Protein AF-A0A9E5FYV6-F1 (afdb_monomer_lite)

Radius of gyration: 15.7 Å; chains: 1; bounding box: 38×39×44 Å

Structure (mmCIF, N/CA/C/O backbone):
data_AF-A0A9E5FYV6-F1
#
_entry.id   AF-A0A9E5FYV6-F1
#
loop_
_atom_site.group_PDB
_atom_site.id
_atom_site.type_symbol
_atom_site.label_atom_id
_atom_site.label_alt_id
_atom_site.label_comp_id
_atom_site.label_asym_id
_atom_site.label_entity_id
_atom_site.label_seq_id
_atom_site.pdbx_PDB_ins_code
_atom_site.Cartn_x
_atom_site.Cartn_y
_atom_site.Cartn_z
_atom_site.occupancy
_atom_site.B_iso_or_equiv
_atom_site.auth_seq_id
_atom_site.auth_comp_id
_atom_site.auth_asym_id
_atom_site.auth_atom_id
_atom_site.pdbx_PDB_model_num
ATOM 1 N N . MET A 1 1 ? -5.095 23.276 -3.520 1.00 47.88 1 MET A N 1
ATOM 2 C CA . MET A 1 1 ? -5.933 22.159 -4.005 1.00 47.88 1 MET A CA 1
ATOM 3 C C . MET A 1 1 ? -6.118 21.199 -2.847 1.00 47.88 1 MET A C 1
ATOM 5 O O . MET A 1 1 ? -5.153 20.943 -2.143 1.00 47.88 1 MET A O 1
ATOM 9 N N . THR A 1 2 ? -7.343 20.761 -2.579 1.00 58.88 2 THR A N 1
ATOM 10 C CA . THR A 1 2 ? -7.625 19.730 -1.572 1.00 58.88 2 THR A CA 1
ATOM 11 C C . THR A 1 2 ? -7.096 18.390 -2.077 1.00 58.88 2 THR A C 1
ATOM 13 O O . THR A 1 2 ? -7.466 17.973 -3.170 1.00 58.88 2 THR A O 1
ATOM 16 N N . PHE A 1 3 ? -6.209 17.755 -1.311 1.00 75.81 3 PHE A N 1
ATOM 17 C CA . PHE A 1 3 ? -5.692 16.415 -1.588 1.00 75.81 3 PHE A CA 1
ATOM 18 C C . PHE A 1 3 ? -6.828 15.399 -1.409 1.00 75.81 3 PHE A C 1
ATOM 20 O O . PHE A 1 3 ? -7.249 15.143 -0.282 1.00 75.81 3 PHE A O 1
ATOM 27 N N . ASP A 1 4 ? -7.356 14.868 -2.513 1.00 83.44 4 ASP A N 1
ATOM 28 C CA . ASP A 1 4 ? -8.235 13.696 -2.500 1.00 83.44 4 ASP A CA 1
ATOM 29 C C . ASP A 1 4 ? -7.421 12.477 -2.960 1.00 83.44 4 ASP A C 1
ATOM 31 O O . ASP A 1 4 ? -7.148 12.349 -4.158 1.00 83.44 4 ASP A O 1
ATOM 35 N N . PRO A 1 5 ? -7.025 11.577 -2.038 1.00 79.12 5 PRO A N 1
ATOM 36 C CA . PRO A 1 5 ? -6.204 10.425 -2.376 1.00 79.12 5 PRO A CA 1
ATOM 37 C C . PRO A 1 5 ? -6.858 9.505 -3.413 1.00 79.12 5 PRO A C 1
ATOM 39 O O . PRO A 1 5 ? -6.147 8.837 -4.162 1.00 79.12 5 PRO A O 1
ATOM 42 N N . GLN A 1 6 ? -8.191 9.474 -3.505 1.00 84.81 6 GLN A N 1
ATOM 43 C CA . GLN A 1 6 ? -8.913 8.569 -4.405 1.00 84.81 6 GLN A CA 1
ATOM 44 C C . GLN A 1 6 ? -8.847 8.991 -5.877 1.00 84.81 6 GLN A C 1
ATOM 46 O O . GLN A 1 6 ? -9.059 8.162 -6.760 1.00 84.81 6 GLN A O 1
ATOM 51 N N . THR A 1 7 ? -8.528 10.256 -6.158 1.00 84.75 7 THR A N 1
ATOM 52 C CA . THR A 1 7 ? -8.487 10.802 -7.525 1.00 84.75 7 THR A CA 1
ATOM 53 C C . THR A 1 7 ? -7.068 11.063 -8.029 1.00 84.75 7 THR A C 1
ATOM 55 O O . THR A 1 7 ? -6.895 11.670 -9.083 1.00 84.75 7 THR A O 1
ATOM 58 N N . ILE A 1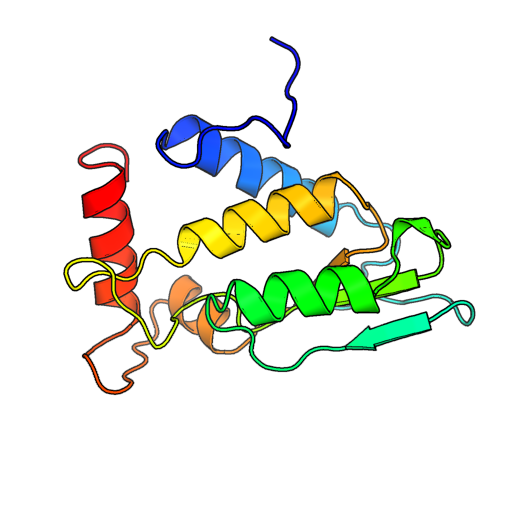 8 ? -6.048 10.645 -7.275 1.00 85.00 8 ILE A N 1
ATOM 59 C CA . ILE A 1 8 ? -4.641 10.883 -7.610 1.00 85.00 8 ILE A CA 1
ATOM 60 C C . ILE A 1 8 ? -4.245 10.119 -8.874 1.00 85.00 8 ILE A C 1
ATOM 62 O O . ILE A 1 8 ? -4.532 8.929 -9.026 1.00 85.00 8 ILE A O 1
ATOM 66 N N . SER A 1 9 ? -3.554 10.817 -9.777 1.00 89.19 9 SER A N 1
ATOM 67 C CA . SER A 1 9 ? -2.970 10.211 -10.969 1.00 89.19 9 SER A CA 1
ATOM 68 C C . SER A 1 9 ? -1.820 9.285 -10.582 1.00 89.19 9 SER A C 1
ATOM 70 O O . SER A 1 9 ? -0.868 9.705 -9.934 1.00 89.19 9 SER A O 1
ATOM 72 N N . MET A 1 10 ? -1.876 8.034 -11.041 1.00 93.56 10 MET A N 1
ATOM 73 C CA . MET A 1 10 ? -0.765 7.076 -10.920 1.00 93.56 10 MET A CA 1
ATOM 74 C C . MET A 1 10 ? 0.232 7.168 -12.092 1.00 93.56 10 MET A C 1
ATOM 76 O O . MET A 1 10 ? 1.038 6.258 -12.282 1.00 93.56 10 MET A O 1
ATOM 80 N N . GLN A 1 11 ? 0.116 8.209 -12.921 1.00 92.12 11 GLN A N 1
ATOM 81 C CA . GLN A 1 11 ? 0.983 8.484 -14.078 1.00 92.12 11 GLN A CA 1
ATOM 82 C C . GLN A 1 11 ? 1.850 9.734 -13.877 1.00 92.12 11 GLN A C 1
ATOM 84 O O . GLN A 1 11 ? 2.598 10.101 -14.768 1.00 92.12 11 GLN A O 1
ATOM 89 N N . ASP A 1 12 ? 1.715 10.413 -12.738 1.00 95.00 12 ASP A N 1
ATOM 90 C CA . ASP A 1 12 ? 2.484 11.609 -12.400 1.00 95.00 12 ASP A CA 1
ATOM 91 C C . ASP A 1 12 ? 3.350 11.302 -11.174 1.00 95.00 12 ASP A C 1
ATOM 93 O O . ASP A 1 12 ? 2.821 10.899 -10.135 1.00 95.00 12 ASP A O 1
ATOM 97 N N . ALA A 1 13 ? 4.669 11.452 -11.301 1.00 96.44 13 ALA A N 1
ATOM 98 C CA . ALA A 1 13 ? 5.624 11.033 -10.275 1.00 96.44 13 ALA A CA 1
ATOM 99 C C . ALA A 1 13 ? 5.413 11.778 -8.947 1.00 96.44 13 ALA A C 1
ATOM 101 O O . ALA A 1 13 ? 5.376 11.167 -7.878 1.00 96.44 13 ALA A O 1
ATOM 102 N N . VAL A 1 14 ? 5.166 13.091 -9.011 1.00 95.81 14 VAL A N 1
ATOM 103 C CA . VAL A 1 14 ? 4.907 13.930 -7.829 1.00 95.81 14 VAL A CA 1
ATOM 104 C C . VAL A 1 14 ? 3.633 13.484 -7.113 1.00 95.81 14 VAL A C 1
ATOM 106 O O . VAL A 1 14 ? 3.622 13.330 -5.889 1.00 95.81 14 VAL A O 1
ATOM 109 N N . SER A 1 15 ? 2.563 13.237 -7.865 1.00 95.44 15 SER A N 1
ATOM 110 C CA . SER A 1 15 ? 1.292 12.718 -7.357 1.00 95.44 15 SER A CA 1
ATOM 111 C C . SER A 1 15 ? 1.457 11.363 -6.669 1.00 95.44 15 SER A C 1
ATOM 113 O O . SER A 1 15 ? 0.925 11.157 -5.575 1.00 95.44 15 SER A O 1
ATOM 115 N N . VAL A 1 16 ? 2.214 10.450 -7.283 1.00 97.06 16 VAL A N 1
ATOM 116 C CA . VAL A 1 16 ? 2.506 9.119 -6.735 1.00 97.06 16 VAL A CA 1
ATOM 117 C C . VAL A 1 16 ? 3.308 9.226 -5.444 1.00 97.06 16 VAL A C 1
ATOM 119 O O . VAL A 1 16 ? 2.884 8.668 -4.433 1.00 97.06 16 VAL A O 1
ATOM 122 N N . SER A 1 17 ? 4.407 9.979 -5.452 1.00 97.12 17 SER A N 1
ATOM 123 C CA . SER A 1 17 ? 5.254 10.183 -4.275 1.00 97.12 17 SER A CA 1
ATOM 124 C C . SER A 1 17 ? 4.457 10.788 -3.114 1.00 97.12 17 SER A C 1
ATOM 126 O O . SER A 1 17 ? 4.399 10.211 -2.030 1.00 97.12 17 SER A O 1
ATOM 128 N N . THR A 1 18 ? 3.685 11.849 -3.380 1.00 96.62 18 THR A N 1
ATOM 129 C CA . THR A 1 18 ? 2.836 12.505 -2.370 1.00 96.62 18 THR A CA 1
ATOM 130 C C . THR A 1 18 ? 1.814 11.540 -1.754 1.00 96.62 18 THR A C 1
ATOM 132 O O . THR A 1 18 ? 1.556 11.576 -0.550 1.00 96.62 18 THR A O 1
ATOM 135 N N . LEU A 1 19 ? 1.205 10.668 -2.565 1.00 97.75 19 LEU A N 1
ATOM 136 C CA . LEU A 1 19 ? 0.257 9.660 -2.086 1.00 97.75 19 LEU A CA 1
ATOM 137 C C . LEU A 1 19 ? 0.929 8.621 -1.179 1.00 97.75 19 LEU A C 1
ATOM 139 O O . LEU A 1 19 ? 0.365 8.258 -0.142 1.00 97.75 19 LEU A O 1
ATOM 143 N N . LEU A 1 20 ? 2.098 8.125 -1.584 1.00 97.44 20 LEU A N 1
ATOM 144 C CA . LEU A 1 20 ? 2.844 7.122 -0.829 1.00 97.44 20 LEU A CA 1
ATOM 145 C C . LEU A 1 20 ? 3.354 7.698 0.497 1.00 97.44 20 LEU A C 1
ATOM 147 O O . LEU A 1 20 ? 3.176 7.048 1.528 1.00 97.44 20 LEU A O 1
ATOM 151 N N . ASP A 1 21 ? 3.872 8.928 0.492 1.00 97.88 21 ASP A N 1
ATOM 152 C CA . ASP A 1 21 ? 4.305 9.641 1.698 1.00 97.88 21 ASP A CA 1
ATOM 153 C C . ASP A 1 21 ? 3.147 9.826 2.681 1.00 97.88 21 ASP A C 1
ATOM 155 O O . ASP A 1 21 ? 3.251 9.437 3.845 1.00 97.88 21 ASP A O 1
ATOM 159 N N . ALA A 1 22 ? 1.995 10.314 2.213 1.00 97.62 22 ALA A N 1
ATOM 160 C CA . ALA A 1 22 ? 0.823 10.504 3.065 1.00 97.62 22 ALA A CA 1
ATOM 161 C C . ALA A 1 22 ? 0.352 9.190 3.718 1.00 97.62 22 ALA A C 1
ATOM 163 O O . ALA A 1 22 ? -0.035 9.162 4.893 1.00 97.62 22 ALA A O 1
ATOM 164 N N . ALA A 1 23 ? 0.379 8.079 2.976 1.00 97.69 23 ALA A N 1
ATOM 165 C CA . ALA A 1 23 ? 0.037 6.771 3.523 1.00 97.69 23 ALA A CA 1
ATOM 166 C C . ALA A 1 23 ? 1.095 6.269 4.517 1.00 97.69 23 ALA A C 1
ATOM 168 O O . ALA A 1 23 ? 0.730 5.762 5.581 1.00 97.69 23 ALA A O 1
ATOM 169 N N . ALA A 1 24 ? 2.384 6.442 4.218 1.00 96.81 24 ALA A N 1
ATOM 170 C CA . ALA A 1 24 ? 3.477 6.065 5.108 1.00 96.81 24 ALA A CA 1
ATOM 171 C C . ALA A 1 24 ? 3.417 6.842 6.431 1.00 96.81 24 ALA A C 1
ATOM 173 O O . ALA A 1 24 ? 3.439 6.232 7.502 1.00 96.81 24 ALA A O 1
ATOM 174 N N . GLU A 1 25 ? 3.248 8.164 6.373 1.00 97.31 25 GLU A N 1
ATOM 175 C CA . GLU A 1 25 ? 3.038 9.021 7.543 1.00 97.31 25 GLU A CA 1
ATOM 176 C C . GLU A 1 25 ? 1.850 8.538 8.377 1.00 97.31 25 GLU A C 1
ATOM 178 O O . GLU A 1 25 ? 1.951 8.415 9.601 1.00 97.31 25 GLU A O 1
ATOM 183 N N . ARG A 1 26 ? 0.735 8.185 7.723 1.00 96.31 26 ARG A N 1
ATOM 184 C CA . ARG A 1 26 ? -0.448 7.676 8.418 1.00 96.31 26 ARG A CA 1
ATOM 185 C C . ARG A 1 26 ? -0.179 6.364 9.151 1.00 96.31 26 ARG A C 1
ATOM 187 O O . ARG A 1 26 ? -0.603 6.229 10.297 1.00 96.31 26 ARG A O 1
ATOM 194 N N . MET A 1 27 ? 0.510 5.416 8.520 1.00 95.88 27 MET A N 1
ATOM 195 C CA . MET A 1 27 ? 0.866 4.140 9.154 1.00 95.88 27 MET A CA 1
ATOM 196 C C . MET A 1 27 ? 1.848 4.337 10.313 1.00 95.88 27 MET A C 1
ATOM 198 O O . MET A 1 27 ? 1.743 3.668 11.340 1.00 95.88 27 MET A O 1
ATOM 202 N N . LEU A 1 28 ? 2.803 5.261 10.171 1.00 95.69 28 LEU A N 1
ATOM 203 C CA . LEU A 1 28 ? 3.777 5.577 11.217 1.00 95.69 28 LEU A CA 1
ATOM 204 C C . LEU A 1 28 ? 3.125 6.239 12.434 1.00 95.69 28 LEU A C 1
ATOM 206 O O . LEU A 1 28 ? 3.534 5.952 13.561 1.00 95.69 28 LEU A O 1
ATOM 210 N N . ALA A 1 29 ? 2.117 7.082 12.205 1.00 96.31 29 ALA A N 1
ATOM 211 C CA . ALA A 1 29 ? 1.353 7.777 13.236 1.00 96.31 29 ALA A CA 1
ATOM 212 C C . ALA A 1 29 ? 0.201 6.945 13.837 1.00 96.31 29 ALA A C 1
ATOM 214 O O . ALA A 1 29 ? -0.499 7.438 14.724 1.00 96.31 29 ALA A O 1
ATOM 215 N N . ASP A 1 30 ? -0.029 5.713 13.369 1.00 95.69 30 ASP A N 1
ATOM 216 C CA . ASP A 1 30 ? -1.126 4.877 13.859 1.00 95.69 30 ASP A CA 1
ATOM 217 C C . ASP A 1 30 ? -0.942 4.555 15.359 1.00 95.69 30 ASP A C 1
ATOM 219 O O . ASP A 1 30 ? 0.086 3.992 15.746 1.00 95.69 30 ASP A O 1
ATOM 223 N N . PRO A 1 31 ? -1.922 4.860 16.233 1.00 95.62 31 PRO A N 1
ATOM 224 C CA . PRO A 1 31 ? -1.815 4.591 17.669 1.00 95.62 31 PRO A CA 1
ATOM 225 C C . PRO A 1 31 ? -1.733 3.096 18.019 1.00 95.62 31 PRO A C 1
ATOM 227 O O . PRO A 1 31 ? -1.324 2.745 19.130 1.00 95.62 31 PRO A O 1
ATOM 230 N N . LEU A 1 32 ? -2.129 2.203 17.108 1.00 94.75 32 LEU A N 1
ATOM 231 C CA . LEU A 1 32 ? -1.986 0.757 17.263 1.00 94.75 32 LEU A CA 1
ATOM 232 C C . LEU A 1 32 ? -0.550 0.297 16.974 1.00 94.75 32 LEU A C 1
ATOM 234 O O . LEU A 1 32 ? -0.176 -0.807 17.377 1.00 94.75 32 LEU A O 1
ATOM 238 N N . ARG A 1 33 ? 0.279 1.123 16.326 1.00 96.00 33 ARG A N 1
ATOM 239 C CA . ARG A 1 33 ? 1.678 0.813 16.027 1.00 96.00 33 ARG A CA 1
ATOM 240 C C . ARG A 1 33 ? 2.578 1.062 17.239 1.00 96.00 33 ARG A C 1
ATOM 242 O O . ARG A 1 33 ? 2.553 2.118 17.865 1.00 96.00 33 ARG A O 1
ATOM 249 N N . LYS A 1 34 ? 3.445 0.095 17.542 1.00 96.31 34 LYS A N 1
ATOM 250 C CA . LYS A 1 34 ? 4.530 0.211 18.528 1.00 96.31 34 LYS A CA 1
ATOM 251 C C . LYS A 1 34 ? 5.800 -0.397 17.943 1.00 96.31 34 LYS A C 1
ATOM 253 O O . LYS A 1 34 ? 5.904 -1.616 17.814 1.00 96.31 34 LYS A O 1
ATOM 258 N N . GLY A 1 35 ? 6.762 0.453 17.580 1.00 94.12 35 GLY A N 1
ATOM 259 C CA . GLY A 1 35 ? 7.935 0.011 16.821 1.00 94.12 35 GLY A CA 1
ATOM 260 C C . GLY A 1 35 ? 7.507 -0.638 15.502 1.00 94.12 35 GLY A C 1
ATOM 261 O O . GLY A 1 35 ? 6.680 -0.079 14.790 1.00 94.12 35 GLY A O 1
ATOM 262 N N . SER A 1 36 ? 8.019 -1.829 15.200 1.00 92.25 36 SER A N 1
ATOM 263 C CA . SER A 1 36 ? 7.694 -2.575 13.972 1.00 92.25 36 SER A CA 1
ATOM 264 C C . SER A 1 36 ? 6.464 -3.488 14.089 1.00 92.25 36 SER A C 1
ATOM 266 O O . SER A 1 36 ? 6.282 -4.368 13.254 1.00 92.25 36 SER A O 1
ATOM 268 N N . SER A 1 37 ? 5.626 -3.301 15.113 1.00 95.00 37 SER A N 1
ATOM 269 C CA . SER A 1 37 ? 4.472 -4.165 15.388 1.00 95.00 37 SER A CA 1
ATOM 270 C C . SER A 1 37 ? 3.175 -3.366 15.502 1.00 95.00 37 SER A C 1
ATOM 272 O O . SER A 1 37 ? 3.173 -2.258 16.037 1.00 95.00 37 SER A O 1
ATOM 274 N N . VAL A 1 38 ? 2.056 -3.958 15.073 1.00 94.81 38 VAL A N 1
ATOM 275 C CA . VAL A 1 38 ? 0.700 -3.415 15.259 1.00 94.81 38 VAL A CA 1
ATOM 276 C C . VAL A 1 38 ? -0.047 -4.236 16.313 1.00 94.81 38 VAL A C 1
ATOM 278 O O . VAL A 1 38 ? -0.114 -5.461 16.234 1.00 94.81 38 VAL A O 1
ATOM 281 N N . PHE A 1 39 ? -0.617 -3.561 17.309 1.00 96.06 39 PHE A N 1
ATOM 282 C CA . PHE A 1 39 ? -1.334 -4.154 18.435 1.00 96.06 39 PHE A CA 1
ATOM 283 C C . PHE A 1 39 ? -2.837 -3.934 18.279 1.00 96.06 39 PHE A C 1
ATOM 285 O O . PHE A 1 39 ? -3.371 -2.900 18.673 1.00 96.06 39 PHE A O 1
ATOM 292 N N . LEU A 1 40 ? -3.522 -4.928 17.720 1.00 94.44 40 LEU A N 1
ATOM 293 C CA . LEU A 1 40 ? -4.962 -4.864 17.481 1.00 94.44 40 LEU A CA 1
ATOM 294 C C . LEU A 1 40 ? -5.775 -5.133 18.762 1.00 94.44 40 LEU A C 1
ATOM 296 O O . LEU A 1 40 ? -5.333 -5.888 19.638 1.00 94.44 40 LEU A O 1
ATOM 300 N N . PRO A 1 41 ? -6.967 -4.525 18.906 1.00 91.25 41 PRO A N 1
ATOM 301 C CA . PRO A 1 41 ? -7.817 -4.733 20.071 1.00 91.25 41 PRO A CA 1
ATOM 302 C C . PRO A 1 41 ? -8.409 -6.152 20.098 1.00 91.25 41 PRO A C 1
ATOM 304 O O . PRO A 1 41 ? -8.537 -6.826 19.082 1.00 91.25 41 PRO A O 1
ATOM 307 N N . ARG A 1 42 ? -8.850 -6.610 21.278 1.00 93.75 42 ARG A N 1
ATOM 308 C CA . ARG A 1 42 ? -9.476 -7.938 21.472 1.00 93.75 42 ARG A CA 1
ATOM 309 C C . ARG A 1 42 ? -10.938 -8.014 20.993 1.00 93.75 42 ARG A C 1
ATOM 311 O O . ARG A 1 42 ? -11.745 -8.719 21.594 1.00 93.75 42 ARG A O 1
ATOM 318 N N . ARG A 1 43 ? -11.301 -7.253 19.962 1.00 94.75 43 ARG A N 1
ATOM 319 C CA . ARG A 1 43 ? -12.651 -7.191 19.386 1.00 94.75 43 ARG A CA 1
ATOM 320 C C . ARG A 1 43 ? -12.568 -7.065 17.869 1.00 94.75 43 ARG A C 1
ATOM 322 O O . ARG A 1 43 ? -11.523 -6.706 17.342 1.00 94.75 43 ARG A O 1
ATOM 329 N N . GLY A 1 44 ? -13.686 -7.331 17.201 1.00 95.31 44 GLY A N 1
ATOM 330 C CA . GLY A 1 44 ? -13.774 -7.249 15.749 1.00 95.31 44 GLY A CA 1
ATOM 331 C C . GLY A 1 44 ? -13.192 -8.467 15.043 1.00 95.31 44 GLY A C 1
ATOM 332 O O . GLY A 1 44 ? -13.200 -9.576 15.582 1.00 95.31 44 GLY A O 1
ATOM 333 N N . ARG A 1 45 ? -12.733 -8.270 13.808 1.00 96.44 45 ARG A N 1
ATOM 334 C CA . ARG A 1 45 ? -12.198 -9.343 12.962 1.00 96.44 45 ARG A CA 1
ATOM 335 C C . ARG A 1 45 ? -10.934 -8.890 12.259 1.00 96.44 45 ARG A C 1
ATOM 337 O O . ARG A 1 45 ? -10.789 -7.719 11.929 1.00 96.44 45 ARG A O 1
ATOM 344 N N . ILE A 1 46 ? -10.081 -9.851 11.946 1.00 96.69 46 ILE A N 1
ATOM 345 C CA . ILE A 1 46 ? -8.870 -9.623 11.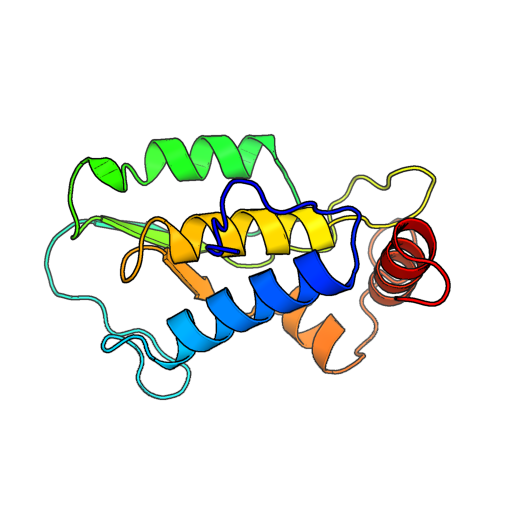168 1.00 96.69 46 ILE A CA 1
ATOM 346 C C . ILE A 1 46 ? -8.937 -10.534 9.948 1.00 96.69 46 ILE A C 1
ATOM 348 O O . ILE A 1 46 ? -9.149 -11.740 10.089 1.00 96.69 46 ILE A O 1
ATOM 352 N N . LEU A 1 47 ? -8.783 -9.958 8.760 1.00 97.75 47 LEU A N 1
ATOM 353 C CA . LEU A 1 47 ? -8.456 -10.703 7.553 1.00 97.75 47 LEU A CA 1
ATOM 354 C C . LEU A 1 47 ? -6.949 -10.592 7.325 1.00 97.75 47 LEU A C 1
ATOM 356 O O . LEU A 1 47 ? -6.448 -9.515 7.007 1.00 97.75 47 LEU A O 1
ATOM 360 N N . LEU A 1 48 ? -6.246 -11.708 7.506 1.00 94.94 48 LEU A N 1
ATOM 361 C CA . LEU A 1 48 ? -4.840 -11.846 7.146 1.00 94.94 48 LEU A CA 1
ATOM 362 C C . LEU A 1 48 ? -4.761 -12.451 5.745 1.00 94.94 48 LEU A C 1
ATOM 364 O O . LEU A 1 48 ? -5.389 -13.479 5.486 1.00 94.94 48 LEU A O 1
ATOM 368 N N . THR A 1 49 ? -4.031 -11.802 4.846 1.00 90.31 49 THR A N 1
ATOM 369 C CA . THR A 1 49 ? -3.782 -12.330 3.498 1.00 90.31 49 THR A CA 1
ATOM 370 C C . THR A 1 49 ? -2.534 -13.215 3.480 1.00 90.31 49 THR A C 1
ATOM 372 O O . THR A 1 49 ? -1.893 -13.388 4.515 1.00 90.31 49 THR A O 1
ATOM 375 N N . GLY A 1 50 ? -2.224 -13.820 2.335 1.00 89.25 50 GLY A N 1
ATOM 376 C CA . GLY A 1 50 ? -0.869 -14.257 1.977 1.00 89.25 50 GLY A CA 1
ATOM 377 C C . GLY A 1 50 ? -0.323 -13.322 0.896 1.00 89.25 50 GLY A C 1
ATOM 378 O O . GLY A 1 50 ? -0.848 -12.218 0.741 1.00 89.25 50 GLY A O 1
ATOM 379 N N . ASP A 1 51 ? 0.639 -13.796 0.116 1.00 94.12 51 ASP A N 1
ATOM 380 C CA . ASP A 1 51 ? 1.328 -12.991 -0.891 1.00 94.12 51 ASP A CA 1
ATOM 381 C C . ASP A 1 51 ? 0.354 -12.439 -1.943 1.00 94.12 51 ASP A C 1
ATOM 383 O O . ASP A 1 51 ? -0.464 -13.176 -2.515 1.00 94.12 51 ASP A O 1
ATOM 387 N N . LEU A 1 52 ? 0.407 -11.126 -2.189 1.00 95.19 52 LEU A N 1
ATOM 388 C CA . LEU A 1 52 ? -0.513 -10.461 -3.112 1.00 95.19 52 LEU A CA 1
ATOM 389 C C . LEU A 1 52 ? 0.054 -10.343 -4.531 1.00 95.19 52 LEU A C 1
ATOM 391 O O . LEU A 1 52 ? -0.707 -10.514 -5.485 1.00 95.19 52 LEU A O 1
ATOM 395 N N . HIS A 1 53 ? 1.348 -10.043 -4.667 1.00 95.19 53 HIS A N 1
ATOM 396 C CA . HIS A 1 53 ? 2.111 -9.989 -5.917 1.00 95.19 53 HIS A CA 1
ATOM 397 C C . HIS A 1 53 ? 1.385 -9.266 -7.065 1.00 95.19 53 HIS A C 1
ATOM 399 O O . HIS A 1 53 ? 1.109 -9.861 -8.107 1.00 95.19 53 HIS A O 1
ATOM 405 N N . ASP A 1 54 ? 1.006 -7.998 -6.859 1.00 95.06 54 ASP A N 1
ATOM 406 C CA . ASP A 1 54 ? 0.256 -7.167 -7.820 1.00 95.06 54 ASP A CA 1
ATOM 407 C C . ASP A 1 54 ? -0.913 -7.901 -8.504 1.00 95.06 54 ASP A C 1
ATOM 409 O O . ASP A 1 54 ? -1.178 -7.747 -9.695 1.00 95.06 54 ASP A O 1
ATOM 413 N N . ASN A 1 55 ? -1.639 -8.743 -7.764 1.00 95.56 55 ASN A N 1
ATOM 414 C CA . ASN A 1 55 ? -2.803 -9.429 -8.305 1.00 95.56 55 ASN A CA 1
ATOM 415 C C . ASN A 1 55 ? -4.074 -8.585 -8.077 1.00 95.56 55 ASN A C 1
ATOM 417 O O . ASN A 1 55 ? -4.643 -8.608 -6.979 1.00 95.56 55 ASN A O 1
ATOM 421 N N . PRO A 1 56 ? -4.592 -7.865 -9.096 1.00 93.38 56 PRO A N 1
ATOM 422 C CA . PRO A 1 56 ? -5.738 -6.972 -8.920 1.00 93.38 56 PRO A CA 1
ATOM 423 C C . PRO A 1 56 ? -7.035 -7.720 -8.589 1.00 93.38 56 PRO A C 1
ATOM 425 O O . PRO A 1 56 ? -7.902 -7.175 -7.905 1.00 93.38 56 PRO A O 1
ATOM 428 N N . VAL A 1 57 ? -7.174 -8.973 -9.042 1.00 94.94 57 VAL A N 1
ATOM 429 C CA . VAL A 1 57 ? -8.354 -9.798 -8.749 1.00 94.94 57 VAL A CA 1
ATOM 430 C C . VAL A 1 57 ? -8.361 -10.180 -7.275 1.00 94.94 57 VAL A C 1
ATOM 432 O O . VAL A 1 57 ? -9.370 -9.989 -6.596 1.00 94.94 57 VAL A O 1
ATOM 435 N N . HIS A 1 58 ? -7.231 -10.663 -6.756 1.00 95.81 58 HIS A N 1
ATOM 436 C CA . HIS A 1 58 ? -7.103 -10.986 -5.337 1.00 95.81 58 HIS A CA 1
ATOM 437 C C . HIS A 1 58 ? -7.255 -9.734 -4.474 1.00 95.81 58 HIS A C 1
ATOM 439 O O . HIS A 1 58 ? -7.995 -9.772 -3.495 1.00 95.81 58 HIS A O 1
ATOM 445 N N . PHE A 1 59 ? -6.661 -8.605 -4.870 1.00 96.75 59 PHE A N 1
ATOM 446 C CA . PHE A 1 59 ? -6.793 -7.348 -4.133 1.00 96.75 59 PHE A CA 1
ATOM 447 C C . PHE A 1 59 ? -8.254 -6.892 -4.004 1.00 96.75 59 PHE A C 1
ATOM 449 O O . PHE A 1 59 ? -8.695 -6.493 -2.924 1.00 96.75 59 PHE A O 1
ATOM 456 N N . MET A 1 60 ? -9.042 -6.991 -5.078 1.00 96.69 60 MET A N 1
ATOM 457 C CA . MET A 1 60 ? -10.479 -6.701 -5.046 1.00 96.69 60 MET A CA 1
ATOM 458 C C . MET A 1 60 ? -11.235 -7.652 -4.104 1.00 96.69 60 MET A C 1
ATOM 460 O O . MET A 1 60 ? -12.037 -7.200 -3.284 1.00 96.69 60 MET A O 1
ATOM 464 N N . LEU A 1 61 ? -10.990 -8.963 -4.198 1.00 96.62 61 LEU A N 1
ATOM 465 C CA . LEU A 1 61 ? -11.662 -9.961 -3.356 1.00 96.62 61 LEU A CA 1
ATOM 466 C C . LEU A 1 61 ? -11.327 -9.768 -1.874 1.00 96.62 61 LEU A C 1
ATOM 468 O O . LEU A 1 61 ? -12.213 -9.822 -1.022 1.00 96.62 61 LEU A O 1
ATOM 472 N N . VAL A 1 62 ? -10.064 -9.488 -1.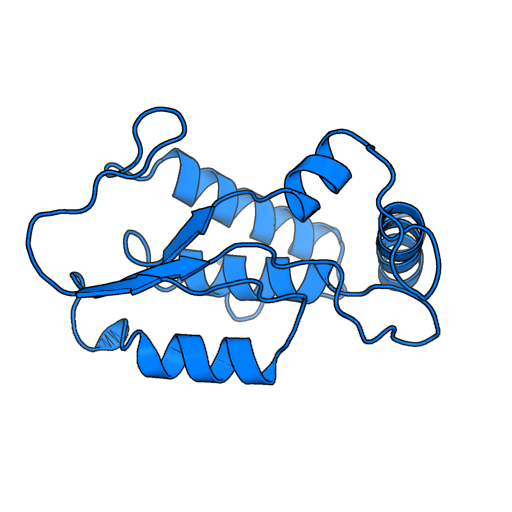563 1.00 96.88 62 VAL A N 1
ATOM 473 C CA . VAL A 1 62 ? -9.591 -9.209 -0.206 1.00 96.88 62 VAL A CA 1
ATOM 474 C C . VAL A 1 62 ? -10.304 -7.991 0.386 1.00 96.88 62 VAL A C 1
ATOM 476 O O . VAL A 1 62 ? -10.800 -8.071 1.510 1.00 96.88 62 VAL A O 1
ATOM 479 N N . GLN A 1 63 ? -10.440 -6.894 -0.366 1.00 96.19 63 GLN A N 1
ATOM 480 C CA . GLN A 1 63 ? -11.182 -5.709 0.087 1.00 96.19 63 GLN A CA 1
ATOM 481 C C . GLN A 1 63 ? -12.648 -6.031 0.410 1.00 96.19 63 GLN A C 1
ATOM 483 O O . GLN A 1 63 ? -13.162 -5.628 1.458 1.00 96.19 63 GLN A O 1
ATOM 488 N N . GLN A 1 64 ? -13.316 -6.809 -0.447 1.00 96.88 64 GLN A N 1
ATOM 489 C CA . GLN A 1 64 ? -14.700 -7.237 -0.217 1.00 96.88 64 GLN A CA 1
ATOM 490 C C . GLN A 1 64 ? -14.824 -8.130 1.026 1.00 96.88 64 GLN A C 1
ATOM 492 O O . GLN A 1 64 ? -15.725 -7.946 1.850 1.00 96.88 64 GLN A O 1
ATOM 497 N N . LEU A 1 65 ? -13.904 -9.082 1.195 1.00 97.88 65 LEU A N 1
ATOM 498 C CA . LEU A 1 65 ? -13.897 -10.017 2.319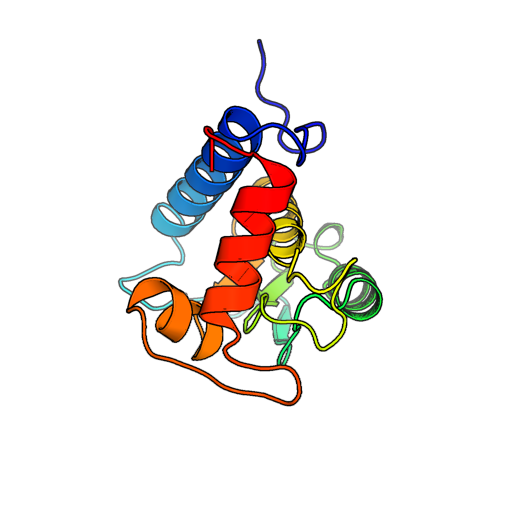 1.00 97.88 65 LEU A CA 1
ATOM 499 C C . LEU A 1 65 ? -13.560 -9.341 3.649 1.00 97.88 65 LEU A C 1
ATOM 501 O O . LEU A 1 65 ? -14.075 -9.779 4.685 1.00 97.88 65 LEU A O 1
ATOM 505 N N . ALA A 1 66 ? -12.746 -8.283 3.639 1.00 97.88 66 ALA A N 1
ATOM 506 C CA . ALA A 1 66 ? -12.388 -7.516 4.830 1.00 97.88 66 ALA A CA 1
ATOM 507 C C . ALA A 1 66 ? -13.609 -6.819 5.450 1.00 97.88 66 ALA A C 1
ATOM 509 O O . ALA A 1 66 ? -13.725 -6.750 6.675 1.00 97.88 66 ALA A O 1
ATOM 510 N N . LYS A 1 67 ? -14.572 -6.390 4.620 1.00 97.81 67 LYS A N 1
ATOM 511 C CA . LYS A 1 67 ? -15.791 -5.678 5.046 1.00 97.81 67 LYS A CA 1
ATOM 512 C C . LYS A 1 67 ? -15.474 -4.442 5.901 1.00 97.81 67 LYS A C 1
ATOM 514 O O . LYS A 1 67 ? -16.109 -4.233 6.933 1.00 97.81 67 LYS A O 1
ATOM 519 N N . LEU A 1 68 ? -14.487 -3.640 5.499 1.00 97.81 68 LEU A N 1
ATOM 520 C CA . LEU A 1 68 ? -13.984 -2.504 6.290 1.00 97.81 68 LEU A CA 1
ATOM 521 C C . LEU A 1 68 ? -15.074 -1.471 6.626 1.00 97.81 68 LEU A C 1
ATOM 523 O O . LEU A 1 68 ? -15.121 -0.967 7.741 1.00 97.81 68 LEU A O 1
ATOM 527 N N . THR A 1 69 ? -16.021 -1.238 5.713 1.00 97.62 69 THR A N 1
ATOM 528 C CA . THR A 1 69 ? -17.164 -0.329 5.923 1.00 97.62 69 THR A CA 1
ATOM 529 C C . THR A 1 69 ? -18.205 -0.849 6.916 1.00 97.62 69 THR A C 1
ATOM 531 O O . THR A 1 69 ? -19.007 -0.068 7.419 1.00 97.62 69 THR A O 1
ATOM 534 N N . ALA A 1 70 ? -18.229 -2.155 7.201 1.00 97.75 70 ALA A N 1
ATOM 535 C CA . ALA A 1 70 ? -19.247 -2.753 8.065 1.00 97.75 70 ALA A CA 1
ATOM 536 C C . ALA A 1 70 ? -18.959 -2.554 9.562 1.00 97.75 70 ALA A C 1
ATOM 538 O O . ALA A 1 70 ? -19.876 -2.659 10.373 1.00 97.75 70 ALA A O 1
ATOM 539 N N . SER A 1 71 ? -17.699 -2.320 9.940 1.00 97.44 71 SER A N 1
ATOM 540 C CA . SER A 1 71 ? -17.301 -2.035 11.321 1.00 97.44 71 SER A CA 1
ATOM 541 C C . SER A 1 71 ? -15.892 -1.435 11.362 1.00 97.44 71 SER A C 1
ATOM 543 O O . SER A 1 71 ? -15.011 -1.982 10.695 1.00 97.44 71 SER A O 1
ATOM 545 N N . PRO A 1 72 ? -15.635 -0.404 12.191 1.00 95.69 72 PRO A N 1
ATOM 546 C CA . PRO A 1 72 ? -14.288 0.128 12.407 1.00 95.69 72 PRO A CA 1
ATOM 547 C C . PRO A 1 72 ? -13.346 -0.862 13.115 1.00 95.69 72 PRO A C 1
ATOM 549 O O . PRO A 1 72 ? -12.138 -0.665 13.100 1.00 95.69 72 PRO A O 1
ATOM 552 N N . ASP A 1 73 ? -13.878 -1.937 13.711 1.00 96.69 73 ASP A N 1
ATOM 553 C CA . ASP A 1 73 ? -13.080 -3.017 14.311 1.00 96.69 73 ASP A CA 1
ATOM 554 C C . ASP A 1 73 ? -12.763 -4.148 13.300 1.00 96.69 73 ASP A C 1
ATOM 556 O O . ASP A 1 73 ? -12.248 -5.207 13.665 1.00 96.69 73 ASP A O 1
ATOM 560 N N . ASN A 1 74 ? -13.112 -3.980 12.020 1.00 98.06 74 ASN A N 1
ATOM 561 C CA . ASN A 1 74 ? -12.662 -4.891 10.971 1.00 98.06 74 ASN A CA 1
ATOM 562 C C . ASN A 1 74 ? -11.299 -4.433 10.463 1.00 98.06 74 ASN A C 1
ATOM 564 O O . ASN A 1 74 ? -11.168 -3.305 9.990 1.00 98.06 74 ASN A O 1
ATOM 568 N N . HIS A 1 75 ? -10.316 -5.325 10.513 1.00 98.06 75 HIS A N 1
ATOM 569 C CA . HIS A 1 75 ? -8.950 -5.055 10.097 1.00 98.06 75 HIS A CA 1
ATOM 570 C C . HIS A 1 75 ? -8.543 -5.924 8.906 1.00 98.06 75 HIS A C 1
ATOM 572 O O . HIS A 1 75 ? -8.948 -7.085 8.787 1.00 98.06 75 HIS A O 1
ATOM 578 N N . LEU A 1 76 ? -7.704 -5.362 8.045 1.00 98.12 76 LEU A N 1
ATOM 579 C CA . LEU A 1 76 ? -7.097 -6.014 6.897 1.00 98.12 76 LEU A CA 1
ATOM 580 C C . LEU A 1 76 ? -5.576 -5.914 7.014 1.00 98.12 76 LEU A C 1
ATOM 582 O O 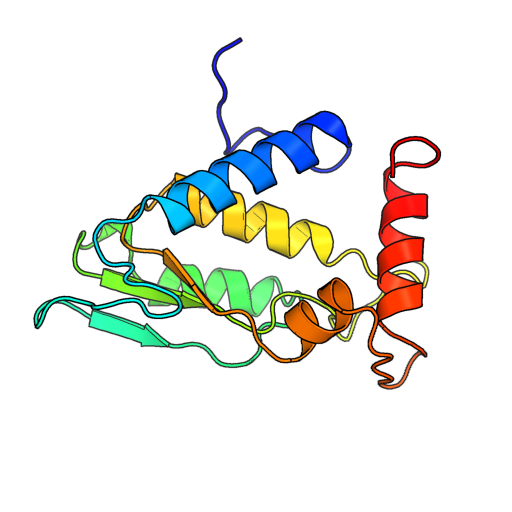. LEU A 1 76 ? -5.051 -4.820 7.205 1.00 98.12 76 LEU A O 1
ATOM 586 N N . VAL A 1 77 ? -4.883 -7.042 6.868 1.00 97.44 77 VAL A N 1
ATOM 587 C CA . VAL A 1 77 ? -3.419 -7.094 6.812 1.00 97.44 77 VAL A CA 1
ATOM 588 C C . VAL A 1 77 ? -2.971 -7.512 5.415 1.00 97.44 77 VAL A C 1
ATOM 590 O O . VAL A 1 77 ? -3.439 -8.530 4.892 1.00 97.44 77 VAL A O 1
ATOM 593 N N . LEU A 1 78 ? -2.077 -6.719 4.826 1.00 97.50 78 LEU A N 1
ATOM 594 C CA . LEU A 1 78 ? -1.533 -6.888 3.478 1.00 97.50 78 LEU A CA 1
ATOM 595 C C . LEU A 1 78 ? -0.004 -6.984 3.521 1.00 97.50 78 LEU A C 1
ATOM 597 O O . LEU A 1 78 ? 0.631 -6.285 4.311 1.00 97.50 78 LEU A O 1
ATOM 601 N N . HIS A 1 79 ? 0.568 -7.833 2.671 1.00 94.81 79 HIS A N 1
ATOM 602 C CA . HIS A 1 79 ? 2.006 -8.100 2.571 1.00 94.81 79 HIS A CA 1
ATOM 603 C C . HIS A 1 79 ? 2.341 -8.722 1.207 1.00 94.81 79 HIS A C 1
ATOM 605 O O . HIS A 1 79 ? 1.429 -9.174 0.511 1.00 94.81 79 HIS A O 1
ATOM 611 N N . GLU A 1 80 ? 3.618 -8.652 0.812 1.00 95.19 80 GLU A N 1
ATOM 612 C CA . GLU A 1 80 ? 4.132 -9.014 -0.523 1.00 95.19 80 GLU A CA 1
ATOM 613 C C . GLU A 1 80 ? 3.278 -8.415 -1.649 1.00 95.19 80 GLU A C 1
ATOM 615 O O . GLU A 1 80 ? 2.566 -9.105 -2.375 1.00 95.19 80 GLU A O 1
ATOM 620 N N . LEU A 1 81 ? 3.284 -7.087 -1.749 1.00 96.81 81 LEU A N 1
ATOM 621 C CA . LEU A 1 81 ? 2.438 -6.316 -2.659 1.00 96.81 81 LEU A CA 1
ATOM 622 C C . LEU A 1 81 ? 2.996 -6.248 -4.079 1.00 96.81 81 LEU A C 1
ATOM 624 O O . LEU A 1 81 ? 2.215 -6.144 -5.028 1.00 96.81 81 LEU A O 1
ATOM 628 N N . ILE A 1 82 ? 4.321 -6.258 -4.208 1.00 96.00 82 ILE A N 1
ATOM 629 C CA . ILE A 1 82 ? 5.036 -6.007 -5.464 1.00 96.00 82 ILE A CA 1
ATOM 630 C C . ILE A 1 82 ? 5.519 -7.295 -6.137 1.00 96.00 82 ILE A C 1
ATOM 632 O O . ILE A 1 82 ? 5.376 -8.396 -5.596 1.00 96.00 82 ILE A O 1
ATOM 636 N N . HIS A 1 83 ? 6.083 -7.147 -7.336 1.00 94.19 83 HIS A N 1
ATOM 637 C CA . HIS A 1 83 ? 6.684 -8.228 -8.118 1.00 94.19 83 HIS A CA 1
ATOM 638 C C . HIS A 1 83 ? 5.686 -9.316 -8.527 1.00 94.19 83 HIS A C 1
ATOM 640 O O . HIS A 1 83 ? 5.845 -10.499 -8.221 1.00 94.19 83 HIS A O 1
ATOM 646 N N . GLY A 1 84 ? 4.634 -8.890 -9.229 1.00 88.62 84 GLY A N 1
ATOM 647 C CA . GLY A 1 84 ? 3.652 -9.794 -9.817 1.00 88.62 84 GLY A CA 1
ATOM 648 C C . GLY A 1 84 ? 4.216 -10.655 -10.944 1.00 88.62 84 GLY A C 1
ATOM 649 O O . GLY A 1 84 ? 5.122 -10.255 -11.667 1.00 88.62 84 GLY A O 1
ATOM 650 N N . ASP A 1 85 ? 3.613 -11.824 -11.171 1.00 86.31 85 ASP A N 1
ATOM 651 C CA . ASP A 1 85 ? 4.041 -12.743 -12.240 1.00 86.31 85 ASP A CA 1
ATOM 652 C C . ASP A 1 85 ? 3.729 -12.211 -13.665 1.00 86.31 85 ASP A C 1
ATOM 654 O O . ASP A 1 85 ? 4.041 -12.859 -14.666 1.00 86.31 85 ASP A O 1
ATOM 658 N N . ARG A 1 86 ? 3.055 -11.057 -13.787 1.00 86.06 86 ARG A N 1
ATOM 659 C CA . ARG A 1 86 ? 2.637 -10.458 -15.063 1.00 86.06 86 ARG A CA 1
ATOM 660 C C . ARG A 1 86 ? 3.349 -9.135 -15.300 1.00 86.06 86 ARG A C 1
ATOM 662 O O . ARG A 1 86 ? 2.987 -8.123 -14.711 1.00 86.06 86 ARG A O 1
ATOM 669 N N . LEU A 1 87 ? 4.278 -9.142 -16.248 1.00 90.94 87 LEU A N 1
ATOM 670 C CA . LEU A 1 87 ? 4.919 -7.929 -16.745 1.00 90.94 87 LEU A CA 1
ATOM 671 C C . LEU A 1 87 ? 4.046 -7.244 -17.803 1.00 90.94 87 LEU A C 1
ATOM 673 O O . LEU A 1 87 ? 3.383 -7.904 -18.609 1.00 90.94 87 LEU A O 1
ATOM 677 N N . VAL A 1 88 ? 4.083 -5.914 -17.842 1.00 89.06 88 VAL A N 1
ATOM 678 C CA . VAL A 1 88 ? 3.441 -5.099 -18.882 1.00 89.06 88 VAL A CA 1
ATOM 679 C C . VAL A 1 88 ? 4.544 -4.553 -19.770 1.00 89.06 88 VAL A C 1
ATOM 681 O O . VAL A 1 88 ? 5.415 -3.844 -19.291 1.00 89.06 88 VAL A O 1
ATOM 684 N N . ASN A 1 89 ? 4.545 -4.908 -21.057 1.00 89.94 89 ASN A N 1
ATOM 685 C CA . ASN A 1 89 ? 5.633 -4.560 -21.985 1.00 89.94 89 ASN A CA 1
ATOM 686 C C . ASN A 1 89 ? 7.038 -4.955 -21.481 1.00 89.94 89 ASN A C 1
ATOM 688 O O . ASN A 1 89 ? 8.022 -4.309 -21.821 1.00 89.94 89 ASN A O 1
ATOM 692 N N . GLY A 1 90 ? 7.131 -6.027 -20.688 1.00 91.88 90 GLY A N 1
ATOM 693 C CA . GLY A 1 90 ? 8.399 -6.527 -20.153 1.00 91.88 90 GLY A CA 1
ATOM 694 C C . GLY A 1 90 ? 8.900 -5.825 -18.890 1.00 91.88 90 GLY A C 1
ATOM 695 O O . GLY A 1 90 ? 9.982 -6.171 -18.440 1.00 91.88 90 GLY A O 1
ATOM 696 N N . VAL A 1 91 ? 8.130 -4.904 -18.300 1.00 94.38 91 VAL A N 1
ATOM 697 C CA . VAL A 1 91 ? 8.477 -4.234 -17.035 1.00 94.38 91 VAL A CA 1
ATOM 698 C C . VAL A 1 91 ? 7.460 -4.525 -15.931 1.00 94.38 91 VAL A C 1
ATOM 700 O O . VAL A 1 91 ? 6.312 -4.903 -16.202 1.00 94.38 91 VAL A O 1
ATOM 703 N N . ASP A 1 92 ? 7.887 -4.363 -14.680 1.00 95.44 92 ASP A N 1
ATOM 704 C CA . ASP A 1 92 ? 7.054 -4.527 -13.491 1.00 95.44 92 ASP A CA 1
ATOM 705 C C . ASP A 1 92 ? 6.419 -3.179 -13.103 1.00 95.44 92 ASP A C 1
ATOM 707 O O . ASP A 1 92 ? 7.100 -2.234 -12.720 1.00 95.44 92 ASP A O 1
ATOM 711 N N . LEU A 1 93 ? 5.088 -3.086 -13.195 1.00 95.75 93 LEU A N 1
ATOM 712 C CA . LEU A 1 93 ? 4.322 -1.880 -12.841 1.00 95.75 93 LEU A CA 1
ATOM 713 C C . LEU A 1 93 ? 3.621 -1.999 -11.480 1.00 95.75 93 LEU A C 1
ATOM 715 O O . LEU A 1 93 ? 2.641 -1.291 -11.212 1.00 95.75 93 LEU A O 1
ATOM 719 N N . SER A 1 94 ? 4.104 -2.884 -10.609 1.00 96.62 94 SER A N 1
ATOM 720 C CA . SER A 1 94 ? 3.498 -3.156 -9.306 1.00 96.62 94 SER A CA 1
ATOM 721 C C . SER A 1 94 ? 3.576 -1.990 -8.316 1.00 96.62 94 SER A C 1
ATOM 723 O O . SER A 1 94 ? 2.844 -1.992 -7.323 1.00 96.62 94 SER A O 1
ATOM 725 N N . TYR A 1 95 ? 4.310 -0.911 -8.623 1.00 96.88 95 TYR A N 1
ATOM 726 C CA . TYR A 1 95 ? 4.177 0.372 -7.912 1.00 96.88 95 TYR A CA 1
ATOM 727 C C . TYR A 1 95 ? 2.712 0.854 -7.879 1.00 96.88 95 TYR A C 1
ATOM 729 O O . TYR A 1 95 ? 2.257 1.468 -6.914 1.00 96.88 95 TYR A O 1
ATOM 737 N N . ARG A 1 96 ? 1.916 0.507 -8.899 1.00 96.06 96 ARG A N 1
ATOM 738 C CA . ARG A 1 96 ? 0.484 0.833 -8.958 1.00 96.06 96 ARG A CA 1
ATOM 739 C C . ARG A 1 96 ? -0.307 0.094 -7.882 1.00 96.06 96 ARG A C 1
ATOM 741 O O . ARG A 1 96 ? -1.314 0.621 -7.413 1.00 96.06 96 ARG A O 1
ATOM 748 N N . MET A 1 97 ? 0.115 -1.106 -7.473 1.00 97.12 97 MET A N 1
ATOM 749 C CA . MET A 1 97 ? -0.464 -1.786 -6.311 1.00 97.12 97 MET A CA 1
ATOM 750 C C . MET A 1 97 ? -0.151 -1.030 -5.024 1.00 97.12 97 MET A C 1
ATOM 752 O O . MET A 1 97 ? -1.062 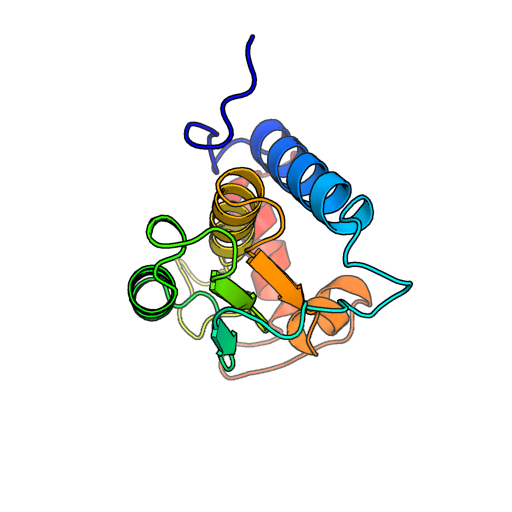-0.824 -4.224 1.00 97.12 97 MET A O 1
ATOM 756 N N . LEU A 1 98 ? 1.083 -0.539 -4.855 1.00 97.62 98 LEU A N 1
ATOM 757 C CA . LEU A 1 98 ? 1.441 0.308 -3.711 1.00 97.62 98 LEU A CA 1
ATOM 758 C C . LEU A 1 98 ? 0.534 1.542 -3.638 1.00 97.62 98 LEU A C 1
ATOM 760 O O . LEU A 1 98 ? -0.022 1.821 -2.578 1.00 97.62 98 LEU A O 1
ATOM 764 N N . CYS A 1 99 ? 0.282 2.221 -4.764 1.00 97.88 99 CYS A N 1
ATOM 765 C CA . CYS A 1 99 ? -0.649 3.352 -4.809 1.00 97.88 99 CYS A CA 1
ATOM 766 C C . CYS A 1 99 ? -2.079 2.952 -4.409 1.00 97.88 99 CYS A C 1
ATOM 768 O O . CYS A 1 99 ? -2.714 3.647 -3.618 1.00 97.88 99 CYS A O 1
ATOM 770 N N . ARG A 1 100 ? -2.600 1.825 -4.910 1.00 97.44 100 ARG A N 1
ATOM 771 C CA . ARG A 1 100 ? -3.945 1.338 -4.543 1.00 97.44 100 ARG A CA 1
ATOM 772 C C . ARG A 1 100 ? -4.053 0.999 -3.058 1.00 97.44 100 ARG A C 1
ATOM 774 O O . ARG A 1 100 ? -5.068 1.294 -2.429 1.00 97.44 100 ARG A O 1
ATOM 781 N N . VAL A 1 101 ? -3.017 0.394 -2.485 1.00 97.75 101 VAL A N 1
ATOM 782 C CA . VAL A 1 101 ? -2.963 0.097 -1.050 1.00 97.75 101 VAL A CA 1
ATOM 783 C C . VAL A 1 101 ? -2.847 1.384 -0.237 1.00 97.75 101 VAL A C 1
ATOM 785 O O . VAL A 1 101 ? -3.567 1.528 0.745 1.00 97.75 101 VAL A O 1
ATOM 788 N N . ALA A 1 102 ? -2.044 2.357 -0.671 1.00 98.00 102 ALA A N 1
ATOM 789 C CA . ALA A 1 102 ? -1.959 3.677 -0.047 1.00 98.00 102 ALA A CA 1
ATOM 790 C C . ALA A 1 102 ? -3.324 4.386 -0.018 1.00 98.00 102 ALA A C 1
ATOM 792 O O . ALA A 1 102 ? -3.757 4.865 1.031 1.00 98.00 102 ALA A O 1
ATOM 793 N N . GLN A 1 103 ? -4.054 4.370 -1.137 1.00 97.69 103 GLN A N 1
ATOM 794 C CA . GLN A 1 103 ? -5.426 4.879 -1.216 1.00 97.69 103 GLN A CA 1
ATOM 795 C C . GLN A 1 103 ? -6.356 4.181 -0.221 1.00 97.69 103 GLN A C 1
ATOM 797 O O . GLN A 1 103 ? -7.136 4.847 0.462 1.00 97.69 103 GLN A O 1
ATOM 802 N N . LEU A 1 104 ? -6.270 2.853 -0.115 1.00 97.44 104 LEU A N 1
ATOM 803 C CA . LEU A 1 104 ? -7.088 2.072 0.809 1.00 97.44 104 LEU A CA 1
ATOM 804 C C . LEU A 1 104 ? -6.754 2.388 2.276 1.00 97.44 104 LEU A C 1
ATOM 806 O O . LEU A 1 104 ? -7.664 2.576 3.083 1.00 97.44 104 LEU A O 1
ATOM 810 N N . THR A 1 105 ? -5.468 2.504 2.613 1.00 97.69 105 THR A N 1
ATOM 811 C CA . THR A 1 105 ? -4.981 2.880 3.949 1.00 97.69 105 THR A CA 1
ATOM 812 C C . THR A 1 105 ? -5.479 4.258 4.369 1.00 97.69 105 THR A C 1
ATOM 814 O O . THR A 1 105 ? -5.916 4.445 5.505 1.00 97.69 105 THR A O 1
ATOM 817 N N . LEU A 1 106 ? -5.464 5.225 3.450 1.00 97.44 106 LEU A N 1
ATOM 818 C CA . LEU A 1 106 ? -5.963 6.574 3.713 1.00 97.44 106 LEU A CA 1
ATOM 819 C C . LEU A 1 106 ? -7.493 6.619 3.832 1.00 97.44 106 LEU A C 1
ATOM 821 O O . LEU A 1 106 ? -8.011 7.398 4.632 1.00 97.44 106 LEU A O 1
ATOM 825 N N . ALA A 1 107 ? -8.211 5.771 3.088 1.00 96.81 107 ALA A N 1
ATOM 826 C CA . ALA A 1 107 ? -9.669 5.664 3.159 1.00 96.81 107 ALA A CA 1
ATOM 827 C C . ALA A 1 107 ? -10.172 4.970 4.439 1.00 96.81 107 ALA A C 1
ATOM 829 O O . ALA A 1 107 ? -11.229 5.334 4.953 1.00 96.81 107 ALA A O 1
ATOM 830 N N . PHE A 1 108 ? -9.422 3.996 4.966 1.00 97.06 108 PHE A N 1
ATOM 831 C CA . PHE A 1 108 ? -9.798 3.189 6.136 1.00 97.06 108 PHE A CA 1
ATOM 832 C C . PHE A 1 108 ? -8.719 3.215 7.223 1.00 97.06 108 PHE A C 1
ATOM 834 O O . PHE A 1 108 ? -8.076 2.200 7.522 1.00 97.06 108 PHE A O 1
ATOM 841 N N . PRO A 1 109 ? -8.493 4.378 7.838 1.00 94.31 109 PRO A N 1
ATOM 842 C CA . PRO A 1 109 ? -7.402 4.513 8.776 1.00 94.31 109 PRO A CA 1
ATOM 843 C C . PRO A 1 109 ? -7.601 3.712 10.063 1.00 94.31 109 PRO A C 1
ATOM 845 O O . PRO A 1 109 ? -8.696 3.678 10.621 1.00 94.31 109 PRO A O 1
ATOM 848 N N . GLY A 1 110 ? -6.526 3.095 10.559 1.00 94.75 110 GLY A N 1
ATOM 849 C CA . GLY A 1 110 ? -6.574 2.186 11.712 1.00 94.75 110 GLY A CA 1
ATOM 850 C C . GLY A 1 110 ? -7.121 0.792 11.384 1.00 94.75 110 GLY A C 1
ATOM 851 O O . GLY A 1 110 ? -7.086 -0.111 12.225 1.00 94.75 110 GLY A O 1
ATOM 852 N N . GLN A 1 111 ? -7.613 0.582 10.160 1.00 97.50 111 GLN A N 1
ATOM 853 C CA . GLN A 1 111 ? -8.176 -0.692 9.727 1.00 97.50 111 GLN A CA 1
ATOM 854 C C . GLN A 1 111 ? -7.263 -1.452 8.761 1.00 97.50 111 GLN A C 1
ATOM 856 O O . GLN A 1 111 ? -7.290 -2.679 8.766 1.00 97.50 111 GLN A O 1
ATOM 861 N N . VAL A 1 112 ? -6.455 -0.762 7.954 1.00 97.81 112 VAL A N 1
ATOM 862 C CA . VAL A 1 112 ? -5.566 -1.382 6.958 1.00 97.81 112 VAL A CA 1
ATOM 863 C C . VAL A 1 112 ? -4.124 -1.313 7.438 1.00 97.81 112 VAL A C 1
ATOM 865 O O . VAL A 1 112 ? -3.611 -0.234 7.720 1.00 97.81 112 VAL A O 1
ATOM 868 N N . HIS A 1 113 ? -3.474 -2.472 7.500 1.00 96.50 113 HIS A N 1
ATOM 869 C CA . HIS A 1 113 ? -2.127 -2.637 8.036 1.00 96.50 113 HIS A CA 1
ATOM 870 C C . HIS A 1 113 ? -1.236 -3.287 6.986 1.00 96.50 113 HIS A C 1
ATOM 872 O O . HIS A 1 113 ? -1.484 -4.420 6.575 1.00 96.50 113 HIS A O 1
ATOM 878 N N . VAL A 1 114 ? -0.195 -2.579 6.558 1.00 96.06 114 VAL A N 1
ATOM 879 C CA . VAL A 1 114 ? 0.804 -3.118 5.630 1.00 96.06 114 VAL A CA 1
ATOM 880 C C . VAL A 1 114 ? 1.985 -3.648 6.433 1.00 96.06 114 VAL A C 1
ATOM 882 O O . VAL A 1 114 ? 2.552 -2.932 7.259 1.00 96.06 114 VAL A O 1
ATOM 885 N N . VAL A 1 115 ? 2.352 -4.902 6.193 1.00 94.12 115 VAL A N 1
ATOM 886 C CA . VAL A 1 115 ? 3.544 -5.530 6.764 1.00 94.12 115 VAL A CA 1
ATOM 887 C C . VAL A 1 115 ? 4.556 -5.706 5.641 1.00 94.12 115 VAL A C 1
ATOM 889 O O . VAL A 1 115 ? 4.241 -6.301 4.615 1.00 94.12 115 VAL A O 1
ATOM 892 N N . LEU A 1 116 ? 5.764 -5.170 5.836 1.00 93.31 116 LEU A N 1
ATOM 893 C CA . LEU A 1 116 ? 6.860 -5.362 4.889 1.00 93.31 116 LEU A CA 1
ATOM 894 C C . LEU A 1 116 ? 7.299 -6.825 4.927 1.00 93.31 116 LEU A C 1
ATOM 896 O O . LEU A 1 116 ? 7.686 -7.323 5.989 1.00 93.31 116 LEU A O 1
ATOM 900 N N . ALA A 1 117 ? 7.250 -7.488 3.779 1.00 92.69 117 ALA A N 1
ATOM 901 C CA . ALA A 1 117 ? 7.722 -8.850 3.609 1.00 92.69 117 ALA A CA 1
ATOM 902 C C . ALA A 1 117 ? 9.046 -8.870 2.830 1.00 92.69 117 ALA A C 1
ATOM 904 O O . ALA A 1 117 ? 9.653 -7.832 2.559 1.00 92.69 117 ALA A O 1
ATOM 905 N N . ASN A 1 118 ? 9.547 -10.064 2.516 1.00 92.25 118 ASN A N 1
ATOM 906 C CA . ASN A 1 118 ? 10.831 -10.260 1.837 1.00 92.25 118 ASN A CA 1
ATOM 907 C C . ASN A 1 118 ? 10.953 -9.453 0.534 1.00 92.25 118 ASN A C 1
ATOM 909 O O . ASN A 1 118 ? 12.021 -8.904 0.293 1.00 92.25 118 ASN A O 1
ATOM 913 N N . HIS A 1 119 ? 9.895 -9.351 -0.274 1.00 94.88 119 HIS A N 1
ATOM 914 C CA . HIS A 1 119 ? 9.920 -8.621 -1.543 1.00 94.88 119 HIS A CA 1
ATOM 915 C C . HIS A 1 119 ? 10.091 -7.110 -1.344 1.00 94.88 119 HIS A C 1
ATOM 917 O O . HIS A 1 119 ? 10.974 -6.508 -1.954 1.00 94.88 119 HIS A O 1
ATOM 923 N N . GLU A 1 120 ? 9.345 -6.496 -0.423 1.00 95.00 120 GLU A N 1
ATOM 924 C CA . GLU A 1 120 ? 9.538 -5.076 -0.112 1.00 95.00 120 GLU A CA 1
ATOM 925 C C . GLU A 1 120 ? 10.906 -4.815 0.531 1.00 95.00 120 GLU A C 1
ATOM 927 O O . GLU A 1 120 ? 11.574 -3.835 0.203 1.00 95.00 120 GLU A O 1
ATOM 932 N N . LEU A 1 121 ? 11.355 -5.696 1.432 1.00 95.19 121 LEU A N 1
ATOM 933 C CA . LEU A 1 121 ? 12.668 -5.569 2.067 1.00 95.19 121 LEU A CA 1
ATOM 934 C C . LEU A 1 121 ? 13.803 -5.730 1.048 1.00 95.19 121 LEU A C 1
ATOM 936 O O . LEU A 1 121 ? 14.789 -5.000 1.123 1.00 95.19 121 LEU A O 1
ATOM 940 N N . ALA A 1 122 ? 13.663 -6.633 0.079 1.00 94.94 122 ALA A N 1
ATOM 941 C CA . ALA A 1 122 ? 14.610 -6.797 -1.015 1.00 94.94 122 ALA A CA 1
ATOM 942 C C . ALA A 1 122 ? 14.720 -5.524 -1.863 1.00 94.94 122 ALA A C 1
ATOM 944 O O . ALA A 1 122 ? 15.835 -5.048 -2.074 1.00 94.94 122 ALA A O 1
ATOM 945 N N . GLN A 1 123 ? 13.592 -4.917 -2.253 1.00 94.94 123 GLN A N 1
ATOM 946 C CA . GLN A 1 123 ? 13.576 -3.656 -3.005 1.00 94.94 123 GLN A CA 1
ATOM 947 C C . GLN A 1 123 ? 14.241 -2.511 -2.218 1.00 94.94 123 GLN A C 1
ATOM 949 O O . GLN A 1 123 ? 15.064 -1.768 -2.758 1.00 94.94 123 GLN A O 1
ATOM 954 N N . VAL A 1 124 ? 13.931 -2.387 -0.921 1.00 94.44 124 VAL A N 1
ATOM 955 C CA . VAL A 1 124 ? 14.487 -1.339 -0.044 1.00 94.44 124 VAL A CA 1
ATOM 956 C C . VAL A 1 124 ? 15.992 -1.509 0.161 1.00 94.44 124 VAL A C 1
ATOM 958 O O . VAL A 1 124 ? 16.740 -0.538 0.068 1.00 94.44 124 VAL A O 1
ATOM 961 N N . PHE A 1 125 ? 16.453 -2.732 0.429 1.00 95.94 125 PHE A N 1
ATOM 962 C CA . PHE A 1 125 ? 17.864 -3.015 0.709 1.00 95.94 125 PHE A CA 1
ATOM 963 C C . PHE A 1 125 ? 18.683 -3.379 -0.531 1.00 95.94 125 PHE A C 1
ATOM 965 O O . PHE A 1 125 ? 19.861 -3.711 -0.396 1.00 95.94 125 PHE A O 1
ATOM 972 N N . ARG A 1 126 ? 18.083 -3.303 -1.724 1.00 94.62 126 ARG A N 1
ATOM 973 C CA . ARG A 1 126 ? 18.720 -3.630 -3.007 1.00 94.62 126 ARG A CA 1
ATOM 974 C C . ARG A 1 126 ? 19.316 -5.042 -3.001 1.00 94.62 126 ARG A C 1
ATOM 976 O O . ARG A 1 126 ? 20.433 -5.261 -3.465 1.00 94.62 126 ARG A O 1
ATOM 983 N N . HIS A 1 127 ? 18.578 -5.993 -2.427 1.00 93.56 127 HIS A N 1
ATOM 984 C CA . HIS A 1 127 ? 18.950 -7.403 -2.433 1.00 93.56 127 HIS A CA 1
ATOM 985 C C . HIS A 1 127 ? 18.309 -8.096 -3.641 1.00 93.56 127 HIS A C 1
ATOM 987 O O . HIS A 1 127 ? 17.083 -8.180 -3.675 1.00 93.56 127 HIS A O 1
ATOM 993 N N . PRO A 1 128 ? 19.093 -8.600 -4.610 1.00 87.44 128 PRO A N 1
ATOM 994 C CA . PRO A 1 128 ? 18.555 -9.241 -5.806 1.00 87.44 128 PRO A CA 1
ATOM 995 C C . PRO A 1 128 ? 17.602 -10.387 -5.474 1.00 87.44 128 PRO A C 1
ATOM 997 O O . PRO A 1 128 ? 17.931 -11.281 -4.689 1.00 87.44 128 PRO A O 1
ATOM 1000 N N . VAL A 1 129 ? 16.436 -10.390 -6.116 1.00 86.69 129 VAL A N 1
ATOM 1001 C CA . VAL A 1 129 ? 15.464 -11.485 -6.036 1.00 86.69 129 VAL A CA 1
ATOM 1002 C C . VAL A 1 129 ? 15.088 -11.865 -7.454 1.00 86.69 129 VAL A C 1
ATOM 1004 O O . VAL A 1 129 ? 14.495 -11.076 -8.181 1.00 86.69 129 VAL A O 1
ATOM 1007 N N . SER A 1 130 ? 15.426 -13.094 -7.846 1.00 82.44 130 SER A N 1
ATOM 1008 C CA . SER A 1 130 ? 15.112 -13.600 -9.181 1.00 82.44 130 SER A CA 1
ATOM 1009 C C . SER A 1 130 ? 13.924 -14.552 -9.155 1.00 82.44 130 SER A C 1
ATOM 1011 O O . SER A 1 130 ? 13.841 -15.449 -8.310 1.00 82.44 130 SER A O 1
ATOM 1013 N N . LYS A 1 131 ? 13.002 -14.381 -10.106 1.00 71.19 131 LYS A N 1
ATOM 1014 C CA . LYS A 1 131 ? 11.890 -15.314 -10.318 1.00 71.19 131 LYS A CA 1
ATOM 1015 C C . LYS A 1 131 ? 11.470 -15.307 -11.781 1.00 71.19 131 LYS A C 1
ATOM 1017 O O . LYS A 1 131 ? 10.922 -14.328 -12.265 1.00 71.19 131 LYS A O 1
ATOM 1022 N N . GLY A 1 132 ? 11.695 -16.421 -12.481 1.00 72.62 132 GLY A N 1
ATOM 1023 C CA . GLY A 1 132 ? 11.228 -16.648 -13.855 1.00 72.62 132 GLY A CA 1
ATOM 1024 C C . GLY A 1 132 ? 11.836 -15.716 -14.914 1.00 72.62 132 GLY A C 1
ATOM 1025 O O . GLY A 1 132 ? 12.625 -16.174 -15.735 1.00 72.62 132 GLY A O 1
ATOM 1026 N N . ALA A 1 133 ? 11.438 -14.442 -14.912 1.00 73.69 133 ALA A N 1
ATOM 1027 C CA . ALA A 1 133 ? 11.683 -13.443 -15.953 1.00 73.69 133 ALA A CA 1
ATOM 1028 C C . ALA A 1 133 ? 12.963 -12.606 -15.776 1.00 73.69 133 ALA A C 1
ATOM 1030 O O . ALA A 1 133 ? 13.310 -11.859 -16.686 1.00 73.69 133 ALA A O 1
ATOM 1031 N N . GLY A 1 134 ? 13.670 -12.726 -14.652 1.00 84.50 134 GLY A N 1
ATOM 1032 C CA . GLY A 1 134 ? 14.899 -11.971 -14.399 1.00 84.50 134 GLY A CA 1
ATOM 1033 C C . GLY A 1 134 ? 15.028 -11.545 -12.943 1.00 84.50 134 GLY A C 1
ATOM 1034 O O . GLY A 1 134 ? 14.453 -12.190 -12.061 1.00 84.50 134 GLY A O 1
ATOM 1035 N N . ASP A 1 135 ? 15.803 -10.485 -12.713 1.00 92.31 135 ASP A N 1
ATOM 1036 C CA . ASP A 1 135 ? 15.873 -9.788 -11.430 1.00 92.31 135 ASP A CA 1
ATOM 1037 C C . ASP A 1 135 ? 14.652 -8.873 -11.279 1.00 92.31 135 ASP A C 1
ATOM 1039 O O . ASP A 1 135 ? 14.427 -7.961 -12.077 1.00 92.31 135 ASP A O 1
ATOM 1043 N N . ASN A 1 136 ? 13.845 -9.133 -10.256 1.00 92.69 136 ASN A N 1
ATOM 1044 C CA . ASN A 1 136 ? 12.623 -8.383 -10.007 1.00 92.69 136 ASN A CA 1
ATOM 1045 C C . ASN A 1 136 ? 12.894 -6.914 -9.651 1.00 92.69 136 ASN A C 1
ATOM 1047 O O . ASN A 1 136 ? 12.047 -6.072 -9.938 1.00 92.69 136 ASN A O 1
ATOM 1051 N N . LEU A 1 137 ? 14.054 -6.596 -9.067 1.00 94.69 137 LEU A N 1
ATOM 1052 C CA . LEU A 1 137 ? 14.409 -5.219 -8.716 1.00 94.69 137 LEU A CA 1
ATOM 1053 C C . LEU A 1 137 ? 14.675 -4.402 -9.980 1.00 94.69 137 LEU A C 1
ATOM 1055 O O . LEU A 1 137 ? 14.155 -3.299 -10.116 1.00 94.69 137 LEU A O 1
ATOM 1059 N N . GLU A 1 138 ? 15.437 -4.965 -10.921 1.00 95.19 138 GLU A N 1
ATOM 1060 C CA . GLU A 1 138 ? 15.727 -4.319 -12.205 1.00 95.19 138 GLU A CA 1
ATOM 1061 C C . GLU A 1 138 ? 14.448 -4.122 -13.027 1.00 95.19 138 GLU A C 1
ATOM 1063 O O . GLU A 1 138 ? 14.250 -3.067 -13.624 1.00 95.19 138 GLU A O 1
ATOM 1068 N N . LEU A 1 139 ? 13.549 -5.112 -13.028 1.00 95.50 139 LEU A N 1
ATOM 1069 C CA . LEU A 1 139 ? 12.262 -5.019 -13.723 1.00 95.50 139 LEU A CA 1
ATOM 1070 C C . LEU A 1 139 ? 11.332 -3.966 -13.107 1.00 95.50 139 LEU A C 1
ATOM 1072 O O . LEU A 1 139 ? 10.564 -3.342 -13.843 1.00 95.50 139 LEU A O 1
ATOM 1076 N N . PHE A 1 140 ? 11.385 -3.787 -11.784 1.00 96.31 140 PHE A N 1
ATOM 1077 C CA . PHE A 1 140 ? 10.623 -2.767 -11.066 1.00 96.31 140 PHE A CA 1
ATOM 1078 C C . PHE A 1 140 ? 11.174 -1.369 -11.335 1.00 96.31 140 PHE A C 1
ATOM 1080 O O . PHE A 1 140 ? 10.407 -0.483 -11.703 1.00 96.31 140 PHE A O 1
ATOM 1087 N N . ASP A 1 141 ? 12.493 -1.185 -11.232 1.00 95.94 141 ASP A N 1
ATOM 1088 C CA . ASP A 1 141 ? 13.151 0.090 -11.534 1.00 95.94 141 ASP A CA 1
ATOM 1089 C C . ASP A 1 141 ? 12.918 0.479 -13.010 1.00 95.94 141 ASP A C 1
ATOM 1091 O O . ASP A 1 141 ? 12.469 1.588 -13.291 1.00 95.94 141 ASP A O 1
ATOM 1095 N N . ALA A 1 142 ? 13.041 -0.467 -13.951 1.00 96.25 142 ALA A N 1
ATOM 1096 C CA . ALA A 1 142 ? 12.688 -0.244 -15.358 1.00 96.25 142 ALA A CA 1
ATOM 1097 C C . ALA A 1 142 ? 11.202 0.111 -15.561 1.00 96.25 142 ALA A C 1
ATOM 1099 O O . ALA A 1 142 ? 10.841 0.799 -16.517 1.00 96.25 142 ALA A O 1
ATOM 1100 N N . GLY A 1 143 ? 10.320 -0.364 -14.679 1.00 96.25 143 GLY A N 1
ATOM 1101 C CA . GLY A 1 143 ? 8.907 0.000 -14.668 1.00 96.25 143 GLY A CA 1
ATOM 1102 C C . GLY A 1 143 ? 8.658 1.437 -14.220 1.00 96.25 143 GLY A C 1
ATOM 1103 O O . GLY A 1 143 ? 7.782 2.094 -14.788 1.00 96.25 143 GLY A O 1
ATOM 1104 N N . LEU A 1 144 ? 9.434 1.935 -13.253 1.00 97.06 144 LEU A N 1
ATOM 1105 C CA . LEU A 1 144 ? 9.419 3.344 -12.853 1.00 97.06 144 LEU A CA 1
ATOM 1106 C C . LEU A 1 144 ? 9.951 4.229 -13.985 1.00 97.06 144 LEU A C 1
ATOM 1108 O O . LEU A 1 144 ? 9.255 5.160 -14.386 1.00 97.06 144 LEU A O 1
ATOM 1112 N N . ASP A 1 145 ? 11.095 3.874 -14.578 1.00 96.94 145 ASP A N 1
ATOM 1113 C CA . ASP A 1 145 ? 11.674 4.591 -15.723 1.00 96.94 145 ASP A CA 1
ATOM 1114 C C . ASP A 1 145 ? 10.695 4.649 -16.903 1.00 96.94 145 ASP A C 1
ATOM 1116 O O . ASP A 1 145 ? 10.512 5.685 -17.540 1.00 96.94 145 ASP A O 1
ATOM 1120 N N . TRP A 1 146 ? 10.010 3.539 -17.195 1.00 96.31 146 TRP A N 1
ATOM 1121 C CA . TRP A 1 146 ? 9.001 3.496 -18.251 1.00 96.31 146 TRP A CA 1
ATOM 1122 C C . TRP A 1 146 ? 7.786 4.382 -17.943 1.00 96.31 146 TRP A C 1
ATOM 1124 O O . TRP A 1 146 ? 7.202 4.966 -18.859 1.00 96.31 146 TRP A O 1
ATOM 1134 N N . ALA A 1 147 ? 7.376 4.462 -16.675 1.00 95.75 147 ALA A N 1
ATOM 1135 C CA . ALA A 1 147 ? 6.201 5.219 -16.257 1.00 95.75 147 ALA A CA 1
ATOM 1136 C C . ALA A 1 147 ? 6.462 6.728 -16.148 1.00 95.75 147 ALA A C 1
ATOM 1138 O O . ALA A 1 147 ? 5.559 7.508 -16.454 1.00 95.75 147 ALA A O 1
ATOM 1139 N N . PHE A 1 148 ? 7.660 7.128 -15.715 1.00 96.81 148 PHE A N 1
ATOM 1140 C CA . PHE A 1 148 ? 7.961 8.503 -15.305 1.00 96.81 148 PHE A CA 1
ATOM 1141 C C . PHE A 1 148 ? 9.150 9.137 -16.041 1.00 96.81 148 PHE A C 1
ATOM 1143 O O . PHE A 1 148 ? 9.282 10.358 -16.029 1.00 96.81 148 PHE A O 1
ATOM 1150 N N . GLY A 1 149 ? 9.981 8.359 -16.738 1.00 95.75 149 GLY A N 1
ATOM 1151 C CA . GLY A 1 149 ? 11.156 8.875 -17.440 1.00 95.75 149 GLY A CA 1
ATOM 1152 C C . GLY A 1 149 ? 12.145 9.538 -16.482 1.00 95.75 149 GLY A C 1
ATOM 1153 O O . GLY A 1 149 ? 12.513 8.952 -15.472 1.00 95.75 149 GLY A O 1
ATOM 1154 N N . ASP A 1 150 ? 12.549 10.772 -16.789 1.00 95.12 150 ASP A N 1
ATOM 1155 C CA . ASP A 1 150 ? 13.508 11.537 -15.976 1.00 95.12 150 ASP A CA 1
ATOM 1156 C C . ASP A 1 150 ? 12.990 11.875 -14.559 1.00 95.12 150 ASP A C 1
ATOM 1158 O O . ASP A 1 150 ? 13.778 12.281 -13.705 1.00 95.12 150 ASP A O 1
ATOM 1162 N N . ASP A 1 151 ? 11.684 11.713 -14.311 1.00 94.44 151 ASP A N 1
ATOM 1163 C CA . ASP A 1 151 ? 11.037 11.976 -13.020 1.00 94.44 151 ASP A CA 1
ATOM 1164 C C . ASP A 1 151 ? 10.925 10.723 -12.115 1.00 94.44 151 ASP A C 1
ATOM 1166 O O . ASP A 1 151 ? 10.243 10.785 -11.087 1.00 94.44 151 ASP A O 1
ATOM 1170 N N . ALA A 1 152 ? 11.519 9.586 -12.507 1.00 87.81 152 ALA A N 1
ATOM 1171 C CA . ALA A 1 152 ? 11.449 8.305 -11.787 1.00 87.81 152 ALA A CA 1
ATOM 1172 C C . ALA A 1 152 ? 12.159 8.292 -10.417 1.00 87.81 152 ALA A C 1
ATOM 1174 O O . ALA A 1 152 ? 13.210 8.955 -10.249 1.00 87.81 152 ALA A O 1
#

Foldseek 3Di:
DDDDLVPFDPLELVSLVVLLVVLVVLQVPAPQDDPQDGNADPDDDEDEDPAQACPVVVVVVQVVVQPLVVDLSRAYEDENQHHHPDADVLATQSSVSSSVLSNVCVVNPPRYHYHYDPVNVCLVVVPFDDDDSGTNNVRHVVNCCVRHPVSD

Secondary structure (DSSP, 8-state):
----GGG--TT-HHHHHHHHHHHHHHHHT-TTEETTEE---SSSEEEE----TT-HHHHHHHHHHHTGGG-TTEEEEE---S--S--BTTB--THHHHHHHHHHHHHSTTTEEE---HHHHHHHHT---B-SSSBHHHHHHHHHHHHHGGG-

pLDDT: mean 93.57, std 6.79, range [47.88, 98.12]

Sequence (152 aa):
MTFDPQTISMQDAVSVSTLLDAAAERMLADPLRKGSSVFLPRRGRILLTGDLHDNPVHFMLVQQLAKLTASPDNHLVLHELIHGDRLVNGVDLSYRMLCRVAQLTLAFPGQVHVVLANHELAQVFRHPVSKGAGDNLELFDAGLDWAFGDDA